Protein AF-A0A852U4U0-F1 (afdb_monomer)

pLDDT: mean 74.91, std 20.19, range [36.69, 97.69]

Solvent-accessible surface area (backbone atoms only — not comparable to full-atom values): 9501 Å² total; per-residue (Å²): 132,83,81,84,78,78,76,73,70,59,76,61,44,74,52,86,66,45,79,38,69,22,48,73,87,43,43,68,56,55,31,52,49,47,40,58,75,37,64,71,42,54,66,67,60,33,49,46,51,27,51,40,52,42,42,53,51,48,42,33,24,74,52,22,58,13,44,74,84,23,22,34,35,39,36,48,34,23,72,40,72,40,36,40,35,41,40,39,23,36,35,42,98,46,97,53,54,63,77,79,81,79,96,78,60,95,68,63,88,75,45,72,81,48,56,44,52,54,50,39,62,72,66,34,76,45,69,53,73,44,77,53,63,92,83,51,102,55,72,43,28,44,31,40,36,40,28,34,79,44,61,52,90,51,52,64,74,81,80,76,72,79,80,84,125

InterPro domains:
  IPR003594 Histidine kinase/HSP90-like ATPase domain [PF13581] (30-123)
  IPR036890 Histidine kinase/HSP90-like ATPase superfamily [G3DSA:3.30.565.10] (20-137)
  IPR036890 Histidine kinase/HSP90-like ATPase superfamily [SSF55874] (44-95)
  IPR050267 Bacterial Anti-sigma-factor Serine-Protein Kinases [PTHR35526] (31-131)

Organism: NCBI:txid687207

Structure (mmCIF, N/CA/C/O backbone):
data_AF-A0A852U4U0-F1
#
_entry.id   AF-A0A852U4U0-F1
#
loop_
_atom_site.group_PDB
_atom_site.id
_atom_site.type_symbol
_atom_site.label_atom_id
_atom_site.label_alt_id
_atom_site.label_comp_id
_atom_site.label_asym_id
_atom_site.label_entity_id
_atom_site.label_seq_id
_atom_site.pdbx_PDB_ins_code
_atom_site.Cartn_x
_atom_site.Cartn_y
_atom_site.Cartn_z
_atom_site.occupancy
_atom_site.B_iso_or_equiv
_atom_site.auth_seq_id
_atom_site.auth_comp_id
_atom_site.auth_asym_id
_atom_site.auth_atom_id
_atom_site.pdbx_PDB_model_num
ATOM 1 N N . MET A 1 1 ? -33.691 24.592 20.500 1.00 40.03 1 MET A N 1
ATOM 2 C CA . MET A 1 1 ? -32.257 24.510 20.158 1.00 40.03 1 MET A CA 1
ATOM 3 C C . MET A 1 1 ? -31.945 23.056 19.840 1.00 40.03 1 MET A C 1
ATOM 5 O O . MET A 1 1 ? -32.016 22.264 20.773 1.00 40.03 1 MET A O 1
ATOM 9 N N . PRO A 1 2 ? -31.695 22.650 18.585 1.00 41.06 2 PRO A N 1
ATOM 10 C CA . PRO A 1 2 ? -31.075 21.353 18.358 1.00 41.06 2 PRO A CA 1
ATOM 11 C C . PRO A 1 2 ? -29.597 21.454 18.759 1.00 41.06 2 PRO A C 1
ATOM 13 O O . PRO A 1 2 ? -28.958 22.481 18.526 1.00 41.06 2 PRO A O 1
ATOM 16 N N . ALA A 1 3 ? -29.083 20.426 19.430 1.00 42.81 3 ALA A N 1
ATOM 17 C CA . ALA A 1 3 ? -27.673 20.329 19.773 1.00 42.81 3 ALA A CA 1
ATOM 18 C C . ALA A 1 3 ? -26.851 20.276 18.480 1.00 42.81 3 ALA A C 1
ATOM 20 O O . ALA A 1 3 ? -27.126 19.454 17.607 1.00 42.81 3 ALA A O 1
ATOM 21 N N . SER A 1 4 ? -25.861 21.159 18.354 1.00 42.19 4 SER A N 1
ATOM 22 C CA . SER A 1 4 ? -24.857 21.068 17.301 1.00 42.19 4 SER A CA 1
ATOM 23 C C . SER A 1 4 ? -24.103 19.755 17.477 1.00 42.19 4 SER A C 1
ATOM 25 O O . SER A 1 4 ? -23.294 19.616 18.392 1.00 42.19 4 SER A O 1
ATOM 27 N N . SER A 1 5 ? -24.385 18.773 16.624 1.00 42.56 5 SER A N 1
ATOM 28 C CA . SER A 1 5 ? -23.513 17.618 16.459 1.00 42.56 5 SER A CA 1
ATOM 29 C C . SER A 1 5 ? -22.210 18.124 15.854 1.00 42.56 5 SER A C 1
ATOM 31 O O . SER A 1 5 ? -22.144 18.425 14.664 1.00 42.56 5 SER A O 1
ATOM 33 N N . SER A 1 6 ? -21.186 18.269 16.689 1.00 43.28 6 SER A N 1
ATOM 34 C CA . SER A 1 6 ? -19.811 18.474 16.252 1.00 43.28 6 SER A CA 1
ATOM 35 C C . SER A 1 6 ? -19.394 17.248 15.442 1.00 43.28 6 SER A C 1
ATOM 37 O O . SER A 1 6 ? -18.966 16.245 16.007 1.00 43.28 6 SER A O 1
ATOM 39 N N . HIS A 1 7 ? -19.576 17.286 14.124 1.00 42.19 7 HIS A N 1
ATOM 40 C CA . HIS A 1 7 ? -18.959 16.317 13.229 1.00 42.19 7 HIS A CA 1
ATOM 41 C C . HIS A 1 7 ? -17.471 16.674 13.206 1.00 42.19 7 HIS A C 1
ATOM 43 O O . HIS A 1 7 ? -17.032 17.534 12.444 1.00 42.19 7 HIS A O 1
ATOM 49 N N . VAL A 1 8 ? -16.711 16.113 14.147 1.00 52.22 8 VAL A N 1
ATOM 50 C CA . VAL A 1 8 ? -15.254 16.114 14.053 1.00 52.22 8 VAL A CA 1
ATOM 51 C C . VAL A 1 8 ? -14.971 15.314 12.793 1.00 52.22 8 VAL A C 1
ATOM 53 O O . VAL A 1 8 ? -15.182 14.104 12.788 1.00 52.22 8 VAL A O 1
ATOM 56 N N . LEU A 1 9 ? -14.607 15.995 11.704 1.00 48.19 9 LEU A N 1
ATOM 57 C CA . LEU A 1 9 ? -14.091 15.312 10.523 1.00 48.19 9 LEU A CA 1
ATOM 58 C C . LEU A 1 9 ? -12.991 14.370 11.026 1.00 48.19 9 LEU A C 1
ATOM 60 O O . LEU A 1 9 ? -12.149 14.843 11.803 1.00 48.19 9 LEU A O 1
ATOM 64 N N . PRO A 1 10 ? -13.015 13.070 10.686 1.00 53.41 10 PRO A N 1
ATOM 65 C CA . PRO A 1 10 ? -11.937 12.184 11.089 1.00 53.41 10 PRO A CA 1
ATOM 66 C C . PRO A 1 10 ? -10.632 12.837 10.632 1.00 53.41 10 PRO A C 1
ATOM 68 O O . PRO A 1 10 ? -10.475 13.211 9.471 1.00 53.41 10 PRO A O 1
ATOM 71 N N . ALA A 1 11 ? -9.742 13.118 11.585 1.00 68.50 11 ALA A N 1
ATOM 72 C CA . ALA A 1 11 ? -8.477 13.752 11.267 1.00 68.50 11 ALA A CA 1
ATOM 73 C C . ALA A 1 11 ? -7.697 12.764 10.403 1.00 68.50 11 ALA A C 1
ATOM 75 O O . ALA A 1 11 ? -7.267 11.726 10.907 1.00 68.50 11 ALA A O 1
ATOM 76 N N . VAL A 1 12 ? -7.562 13.073 9.111 1.00 81.62 12 VAL A N 1
ATOM 77 C CA . VAL A 1 12 ? -6.799 12.244 8.181 1.00 81.62 12 VAL A CA 1
ATOM 78 C C . VAL A 1 12 ? -5.421 11.994 8.782 1.00 81.62 12 VAL A C 1
ATOM 80 O O . VAL A 1 12 ? -4.681 12.937 9.080 1.00 81.62 12 VAL A O 1
ATOM 83 N N . ARG A 1 13 ? -5.075 10.722 8.972 1.00 89.31 13 ARG A N 1
ATOM 84 C CA . ARG A 1 13 ? -3.769 10.329 9.500 1.00 89.31 13 ARG A CA 1
ATOM 85 C C . ARG A 1 13 ? -2.844 10.027 8.336 1.00 89.31 13 ARG A C 1
ATOM 87 O O . ARG A 1 13 ? -3.146 9.166 7.521 1.00 89.31 13 ARG A O 1
ATOM 94 N N . TRP A 1 14 ? -1.695 10.686 8.298 1.00 89.81 14 TRP A N 1
ATOM 95 C CA . TRP A 1 14 ? -0.638 10.393 7.335 1.00 89.81 14 TRP A CA 1
ATOM 96 C C . TRP A 1 14 ? 0.568 9.822 8.063 1.00 89.81 14 TRP A C 1
ATOM 98 O O . TRP A 1 14 ? 0.943 10.303 9.134 1.00 89.81 14 TRP A O 1
ATOM 108 N N . TRP A 1 15 ? 1.176 8.806 7.469 1.00 92.88 15 TRP A N 1
ATOM 109 C CA . TRP A 1 15 ? 2.535 8.420 7.809 1.00 92.88 15 TRP A CA 1
ATOM 110 C C . TRP A 1 15 ? 3.493 9.191 6.908 1.00 92.88 15 TRP A C 1
ATOM 112 O O . TRP A 1 15 ? 3.134 9.558 5.789 1.00 92.88 15 TRP A O 1
ATOM 122 N N . GLU A 1 16 ? 4.711 9.437 7.394 1.00 89.31 16 GLU A N 1
ATOM 123 C CA . GLU A 1 16 ? 5.751 10.024 6.551 1.00 89.31 16 GLU A CA 1
ATOM 124 C C . GLU A 1 16 ? 5.970 9.130 5.320 1.00 89.31 16 GLU A C 1
ATOM 126 O O . GLU A 1 16 ? 6.200 7.922 5.482 1.00 89.31 16 GLU A O 1
ATOM 131 N N . PRO A 1 17 ? 5.879 9.686 4.100 1.00 89.38 17 PRO A N 1
ATOM 132 C CA . PRO A 1 17 ? 6.133 8.918 2.897 1.00 89.38 17 PRO A CA 1
ATOM 133 C C . PRO A 1 17 ? 7.587 8.458 2.860 1.00 89.38 17 PRO A C 1
ATOM 135 O O . PRO A 1 17 ? 8.493 9.141 3.347 1.00 89.38 17 PRO A O 1
ATOM 138 N N . ARG A 1 18 ? 7.819 7.303 2.244 1.00 91.31 18 ARG A N 1
ATOM 139 C CA . ARG A 1 18 ? 9.152 6.722 2.101 1.00 91.31 18 ARG A CA 1
ATOM 140 C C . ARG A 1 18 ? 9.501 6.551 0.634 1.00 91.31 18 ARG A C 1
ATOM 142 O O . ARG A 1 18 ? 8.667 6.136 -0.165 1.00 91.31 18 ARG A O 1
ATOM 149 N N . LEU A 1 19 ? 10.750 6.868 0.312 1.00 89.88 19 LEU A N 1
ATOM 150 C CA . LEU A 1 19 ? 11.356 6.631 -0.991 1.00 89.88 19 LEU A CA 1
ATOM 151 C C . LEU A 1 19 ? 12.319 5.455 -0.879 1.00 89.88 19 LEU A C 1
ATOM 153 O O . LEU A 1 19 ? 13.094 5.348 0.076 1.00 89.88 19 LEU A O 1
ATOM 157 N N . TYR A 1 20 ? 12.256 4.579 -1.867 1.00 90.00 20 TYR A N 1
ATOM 158 C CA . TYR A 1 20 ? 13.107 3.408 -1.982 1.00 90.00 20 TYR A CA 1
ATOM 159 C C . TYR A 1 20 ? 13.783 3.419 -3.345 1.00 90.00 20 TYR A C 1
ATOM 161 O O . TYR A 1 20 ? 13.115 3.741 -4.325 1.00 90.00 20 TYR A O 1
ATOM 169 N N . PRO A 1 21 ? 15.056 3.010 -3.454 1.00 89.56 21 PRO A N 1
ATOM 170 C CA . PRO A 1 21 ? 15.634 2.722 -4.758 1.00 89.56 21 PRO A CA 1
ATOM 171 C C . PRO A 1 21 ? 14.788 1.672 -5.476 1.00 89.56 21 PRO A C 1
ATOM 173 O O . PRO A 1 21 ? 14.310 0.721 -4.847 1.00 89.56 21 PRO A O 1
ATOM 176 N N . GLY A 1 22 ? 14.602 1.837 -6.782 1.00 85.25 22 GLY A N 1
ATOM 177 C CA . GLY A 1 22 ? 13.819 0.932 -7.610 1.00 85.25 22 GLY A CA 1
ATOM 178 C C . GLY A 1 22 ? 14.545 -0.380 -7.911 1.00 85.25 22 GLY A C 1
ATOM 179 O O . GLY A 1 22 ? 14.674 -0.790 -9.055 1.00 85.25 22 GLY A O 1
ATOM 180 N N . GLU A 1 23 ? 15.004 -1.073 -6.872 1.00 87.94 23 GLU A N 1
ATOM 181 C CA . GLU A 1 23 ? 15.661 -2.371 -6.963 1.00 87.94 23 GLU A CA 1
ATOM 182 C C . GLU A 1 23 ? 14.911 -3.390 -6.098 1.00 87.94 23 GLU A C 1
ATOM 184 O O . GLU A 1 23 ? 14.623 -3.152 -4.923 1.00 87.94 23 GLU A O 1
ATOM 189 N N . ILE A 1 24 ? 14.651 -4.585 -6.642 1.00 88.56 24 ILE A N 1
ATOM 190 C CA . ILE A 1 24 ? 13.926 -5.657 -5.929 1.00 88.56 24 ILE A CA 1
ATOM 191 C C . ILE A 1 24 ? 14.603 -6.038 -4.600 1.00 88.56 24 ILE A C 1
ATOM 193 O O . ILE A 1 24 ? 13.924 -6.471 -3.666 1.00 88.56 24 ILE A O 1
ATOM 197 N N . ALA A 1 25 ? 15.917 -5.820 -4.470 1.00 92.19 25 ALA A N 1
ATOM 198 C CA . ALA A 1 25 ? 16.671 -6.034 -3.235 1.00 92.19 25 ALA A CA 1
ATOM 199 C C . ALA A 1 25 ? 16.137 -5.227 -2.033 1.00 92.19 25 ALA A C 1
ATOM 201 O O . ALA A 1 25 ? 16.347 -5.637 -0.891 1.00 92.19 25 ALA A O 1
ATOM 202 N N . PHE A 1 26 ? 15.399 -4.132 -2.261 1.00 93.56 26 PHE A N 1
ATOM 203 C CA . PHE A 1 26 ? 14.766 -3.342 -1.201 1.00 93.56 26 PHE A CA 1
ATOM 204 C C . PHE A 1 26 ? 13.400 -3.873 -0.751 1.00 93.56 26 PHE A C 1
ATOM 206 O O . PHE A 1 26 ? 12.906 -3.429 0.285 1.00 93.56 26 PHE A O 1
ATOM 213 N N . SER A 1 27 ? 12.817 -4.873 -1.425 1.00 92.56 27 SER A N 1
ATOM 214 C CA . SER A 1 27 ? 11.521 -5.461 -1.042 1.00 92.56 27 SER A CA 1
ATOM 215 C C . SER A 1 27 ? 11.442 -5.882 0.443 1.00 92.56 27 SER A C 1
ATOM 217 O O . SER A 1 27 ? 10.458 -5.533 1.098 1.00 92.56 27 SER A O 1
ATOM 219 N N . PRO A 1 28 ? 12.459 -6.536 1.056 1.00 95.81 28 PRO A N 1
ATOM 220 C CA . PRO A 1 28 ? 12.433 -6.837 2.491 1.00 95.81 28 PRO A CA 1
ATOM 221 C C . PRO A 1 28 ? 12.335 -5.594 3.382 1.00 95.81 28 PRO A C 1
ATOM 223 O O . PRO A 1 28 ? 11.662 -5.631 4.410 1.00 95.81 28 PRO A O 1
ATOM 226 N N . ARG A 1 29 ? 12.978 -4.489 2.986 1.00 97.06 29 ARG A N 1
ATOM 227 C CA . ARG A 1 29 ? 12.933 -3.226 3.728 1.00 97.06 29 ARG A CA 1
ATOM 228 C C . ARG A 1 29 ? 11.565 -2.564 3.606 1.00 97.06 29 ARG A C 1
ATOM 230 O O . ARG A 1 29 ? 11.022 -2.144 4.619 1.00 97.06 29 ARG A O 1
ATOM 237 N N . VAL A 1 30 ? 10.993 -2.536 2.402 1.00 95.94 30 VAL A N 1
ATOM 238 C CA . VAL A 1 30 ? 9.638 -2.015 2.152 1.00 95.94 30 VAL A CA 1
ATOM 239 C C . VAL A 1 30 ? 8.612 -2.743 3.030 1.00 95.94 30 VAL A C 1
ATOM 241 O O . VAL A 1 30 ? 7.817 -2.108 3.720 1.00 95.94 30 VAL A O 1
ATOM 244 N N . ARG A 1 31 ? 8.687 -4.080 3.089 1.00 96.75 31 ARG A N 1
ATOM 245 C CA . ARG A 1 31 ? 7.821 -4.906 3.946 1.00 96.75 31 ARG A CA 1
ATOM 246 C C . ARG A 1 31 ? 8.003 -4.616 5.439 1.00 96.75 31 ARG A C 1
ATOM 248 O O . ARG A 1 31 ? 7.022 -4.419 6.156 1.00 96.75 31 ARG A O 1
ATOM 255 N N . ALA A 1 32 ? 9.249 -4.557 5.912 1.00 97.25 32 ALA A N 1
ATOM 256 C CA . ALA A 1 32 ? 9.557 -4.275 7.315 1.00 97.25 32 ALA A CA 1
ATOM 257 C C . ALA A 1 32 ? 9.090 -2.874 7.747 1.00 97.25 32 ALA A C 1
ATOM 259 O O . ALA A 1 32 ? 8.585 -2.692 8.858 1.00 97.25 32 ALA A O 1
ATOM 260 N N . ASP A 1 33 ? 9.218 -1.894 6.859 1.00 97.69 33 ASP A N 1
ATOM 261 C CA . ASP A 1 33 ? 8.775 -0.527 7.097 1.00 97.69 33 ASP A CA 1
ATOM 262 C C . ASP A 1 33 ? 7.246 -0.435 7.166 1.00 97.69 33 ASP A C 1
ATOM 264 O O . ASP A 1 33 ? 6.726 0.194 8.087 1.00 97.69 33 ASP A O 1
ATOM 268 N N . ALA A 1 34 ? 6.524 -1.118 6.270 1.00 96.25 34 ALA A N 1
ATOM 269 C CA . ALA A 1 34 ? 5.063 -1.206 6.323 1.00 96.25 34 ALA A CA 1
ATOM 270 C C . ALA A 1 34 ? 4.574 -1.870 7.623 1.00 96.25 34 ALA A C 1
ATOM 272 O O . ALA A 1 34 ? 3.697 -1.338 8.306 1.00 96.25 34 ALA A O 1
ATOM 273 N N . ARG A 1 35 ? 5.207 -2.979 8.031 1.00 96.12 35 ARG A N 1
ATOM 274 C CA . ARG A 1 35 ? 4.948 -3.638 9.325 1.00 96.12 35 ARG A CA 1
ATOM 275 C C . ARG A 1 35 ? 5.175 -2.703 10.507 1.00 96.12 35 ARG A C 1
ATOM 277 O O . ARG A 1 35 ? 4.369 -2.668 11.430 1.00 96.12 35 ARG A O 1
ATOM 284 N N . THR A 1 36 ? 6.261 -1.937 10.472 1.00 96.19 36 THR A N 1
ATOM 285 C CA . THR A 1 36 ? 6.604 -0.983 11.534 1.00 96.19 36 THR A CA 1
ATOM 286 C C . THR A 1 36 ? 5.593 0.161 11.597 1.00 96.19 36 THR A C 1
ATOM 288 O O . THR A 1 36 ? 5.148 0.527 12.685 1.00 96.19 36 THR A O 1
ATOM 291 N N . ALA A 1 37 ? 5.191 0.704 10.444 1.00 94.38 37 ALA A N 1
ATOM 292 C CA . ALA A 1 37 ? 4.204 1.777 10.351 1.00 94.38 37 ALA A CA 1
ATOM 293 C C . ALA A 1 37 ? 2.844 1.368 10.942 1.00 94.38 37 ALA A C 1
ATOM 295 O O . ALA A 1 37 ? 2.169 2.191 11.563 1.00 94.38 37 ALA A O 1
ATOM 296 N N . LEU A 1 38 ? 2.482 0.092 10.796 1.00 95.25 38 LEU A N 1
ATOM 297 C CA . LEU A 1 38 ? 1.238 -0.492 11.292 1.00 95.25 38 LEU A CA 1
ATOM 298 C C . LEU A 1 38 ? 1.388 -1.194 12.650 1.00 95.25 38 LEU A C 1
ATOM 300 O O . LEU A 1 38 ? 0.539 -1.999 13.030 1.00 95.25 38 LEU A O 1
ATOM 304 N N . SER A 1 39 ? 2.432 -0.876 13.418 1.00 94.12 39 SER A N 1
ATOM 305 C CA . SER A 1 39 ? 2.568 -1.378 14.787 1.00 94.12 39 SER A CA 1
ATOM 306 C C . SER A 1 39 ? 1.333 -1.023 15.626 1.00 94.12 39 SER A C 1
ATOM 308 O O . SER A 1 39 ? 0.920 0.137 15.699 1.00 94.12 39 SER A O 1
ATOM 310 N N . GLY A 1 40 ? 0.726 -2.041 16.241 1.00 92.56 40 GLY A N 1
ATOM 311 C CA . GLY A 1 40 ? -0.500 -1.929 17.034 1.00 92.56 40 GLY A CA 1
ATOM 312 C C . GLY A 1 40 ? -1.804 -2.160 16.261 1.00 92.56 40 GLY A C 1
ATOM 313 O O . GLY A 1 40 ? -2.837 -2.341 16.900 1.00 92.56 40 GLY A O 1
ATOM 314 N N . PHE A 1 41 ? -1.784 -2.189 14.924 1.00 94.50 41 PHE A N 1
ATOM 315 C CA . PHE A 1 41 ? -2.939 -2.631 14.135 1.00 94.50 41 PHE A CA 1
ATOM 316 C C . PHE A 1 41 ? -3.107 -4.158 14.228 1.00 94.50 41 PHE A C 1
ATOM 318 O O . PHE A 1 41 ? -2.155 -4.861 14.575 1.00 94.50 41 PHE A O 1
ATOM 325 N N . PRO A 1 42 ? -4.290 -4.708 13.888 1.00 95.19 42 PRO A N 1
ATOM 326 C CA . PRO A 1 42 ? -4.473 -6.152 13.787 1.00 95.19 42 PRO A CA 1
ATOM 327 C C . PRO A 1 42 ? -3.466 -6.798 12.827 1.00 95.19 42 PRO A C 1
ATOM 329 O O . PRO A 1 42 ? -3.294 -6.322 11.704 1.00 95.19 42 PRO A O 1
ATOM 332 N N . ASP A 1 43 ? -2.888 -7.938 13.221 1.00 94.56 43 ASP A N 1
ATOM 333 C CA . ASP A 1 43 ? -1.884 -8.661 12.421 1.00 94.56 43 ASP A CA 1
ATOM 334 C C . ASP A 1 43 ? -2.356 -8.976 10.998 1.00 94.56 43 ASP A C 1
ATOM 336 O O . ASP A 1 43 ? -1.551 -8.945 10.069 1.00 94.56 43 ASP A O 1
ATOM 340 N N . ARG A 1 44 ? -3.659 -9.236 10.817 1.00 94.25 44 ARG A N 1
ATOM 341 C CA . ARG A 1 44 ? -4.255 -9.445 9.489 1.00 94.25 44 ARG A CA 1
ATOM 342 C C . ARG A 1 44 ? -4.048 -8.227 8.582 1.00 94.25 44 ARG A C 1
ATOM 344 O O . ARG A 1 44 ? -3.537 -8.379 7.488 1.00 94.25 44 ARG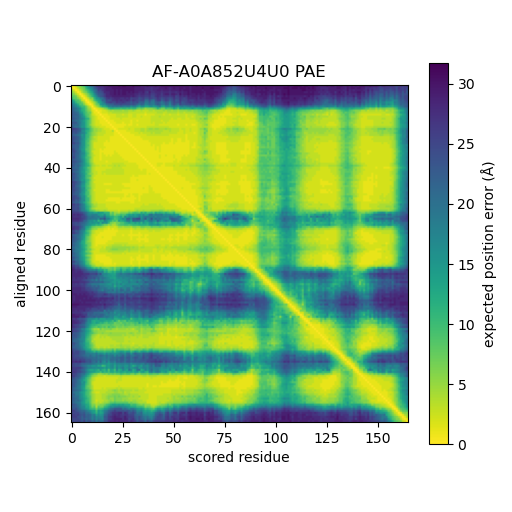 A O 1
ATOM 351 N N . ILE A 1 45 ? -4.328 -7.020 9.084 1.00 95.62 45 ILE A N 1
ATOM 352 C CA . ILE A 1 45 ? -4.225 -5.774 8.314 1.00 95.62 45 ILE A CA 1
ATOM 353 C C . ILE A 1 45 ? -2.760 -5.482 8.001 1.00 95.62 45 ILE A C 1
ATOM 355 O O . ILE A 1 45 ? -2.418 -5.159 6.869 1.00 95.62 45 ILE A O 1
ATOM 359 N N . ALA A 1 46 ? -1.878 -5.641 8.991 1.00 96.19 46 ALA A N 1
ATOM 360 C CA . ALA A 1 46 ? -0.448 -5.449 8.780 1.00 96.19 46 ALA A CA 1
ATOM 361 C C . ALA A 1 46 ? 0.131 -6.462 7.773 1.00 96.19 46 ALA A C 1
ATOM 363 O O . ALA A 1 46 ? 0.987 -6.098 6.969 1.00 96.19 46 ALA A O 1
ATOM 364 N N . GLY A 1 47 ? -0.339 -7.713 7.799 1.00 95.31 47 GLY A N 1
ATOM 365 C CA . GLY A 1 47 ? 0.038 -8.757 6.846 1.00 95.31 47 GLY A CA 1
ATOM 366 C C . GLY A 1 47 ? -0.489 -8.505 5.432 1.00 95.31 47 GLY A C 1
ATOM 367 O O . GLY A 1 47 ? 0.277 -8.634 4.480 1.00 95.31 47 GLY A O 1
ATOM 368 N N . ASP A 1 48 ? -1.750 -8.092 5.294 1.00 95.50 48 ASP A N 1
ATOM 369 C CA . ASP A 1 48 ? -2.360 -7.772 4.000 1.00 95.50 48 ASP A CA 1
ATOM 370 C C . ASP A 1 48 ? -1.649 -6.578 3.349 1.00 95.50 48 ASP A C 1
ATOM 372 O O . ASP A 1 48 ? -1.257 -6.643 2.186 1.00 95.50 48 ASP A O 1
ATOM 376 N N . VAL A 1 49 ? -1.377 -5.514 4.113 1.00 96.44 49 VAL A N 1
ATOM 377 C CA . VAL A 1 49 ? -0.626 -4.351 3.615 1.00 96.44 49 VAL A CA 1
ATOM 378 C C . VAL A 1 49 ? 0.809 -4.724 3.246 1.00 96.44 49 VAL A C 1
ATOM 380 O O . VAL A 1 49 ? 1.295 -4.282 2.208 1.00 96.44 49 VAL A O 1
ATOM 383 N N . GLU A 1 50 ? 1.492 -5.540 4.058 1.00 95.94 50 GLU A N 1
ATOM 384 C CA . GLU A 1 50 ? 2.839 -6.037 3.744 1.00 95.94 50 GLU A CA 1
ATOM 385 C C . GLU A 1 50 ? 2.858 -6.808 2.414 1.00 95.94 50 GLU A C 1
ATOM 387 O O . GLU A 1 50 ? 3.764 -6.626 1.593 1.00 95.94 50 GLU A O 1
ATOM 392 N N . LEU A 1 51 ? 1.860 -7.664 2.197 1.00 93.25 51 LEU A N 1
ATOM 393 C CA . LEU A 1 51 ? 1.720 -8.425 0.965 1.00 93.25 51 LEU A CA 1
ATOM 394 C C . LEU A 1 51 ? 1.501 -7.485 -0.221 1.00 93.25 51 LEU A C 1
ATOM 396 O O . LEU A 1 51 ? 2.256 -7.531 -1.192 1.00 93.25 51 LEU A O 1
AT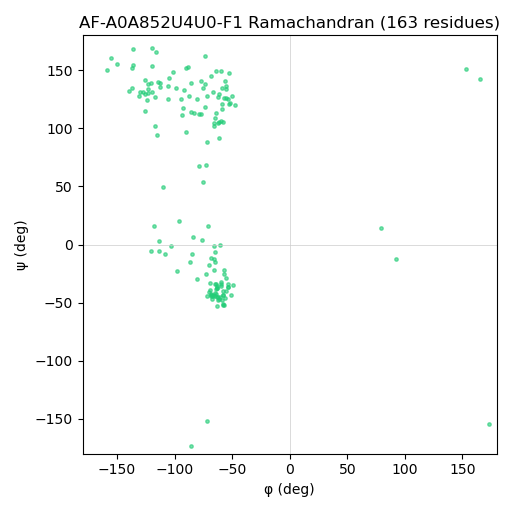OM 400 N N . VAL A 1 52 ? 0.514 -6.593 -0.123 1.00 93.12 52 VAL A N 1
ATOM 401 C CA . VAL A 1 52 ? 0.147 -5.687 -1.216 1.00 93.12 52 VAL A CA 1
ATOM 402 C C . VAL A 1 52 ? 1.298 -4.750 -1.563 1.00 93.12 52 VAL A C 1
ATOM 404 O O . VAL A 1 52 ? 1.632 -4.613 -2.737 1.00 93.12 52 VAL A O 1
ATOM 407 N N . VAL A 1 53 ? 1.967 -4.148 -0.574 1.00 93.88 53 VAL A N 1
ATOM 408 C CA . VAL A 1 53 ? 3.098 -3.250 -0.849 1.00 93.88 53 VAL A CA 1
ATOM 409 C C . VAL A 1 53 ? 4.258 -3.990 -1.512 1.00 93.88 53 VAL A C 1
ATOM 411 O O . VAL A 1 53 ? 4.924 -3.422 -2.371 1.00 93.88 53 VAL A O 1
ATOM 414 N N . SER A 1 54 ? 4.485 -5.263 -1.172 1.00 91.38 54 SER A N 1
ATOM 415 C CA . SER A 1 54 ? 5.520 -6.076 -1.815 1.00 91.38 54 SER A CA 1
ATOM 416 C C . SER A 1 54 ? 5.221 -6.305 -3.296 1.00 91.38 54 SER A C 1
ATOM 418 O O . SER A 1 54 ? 6.117 -6.158 -4.129 1.00 91.38 54 SER A O 1
ATOM 420 N N . GLU A 1 55 ? 3.972 -6.635 -3.628 1.00 89.81 55 GLU A N 1
ATOM 421 C CA . GLU A 1 55 ? 3.538 -6.842 -5.013 1.00 89.81 55 GLU A CA 1
ATOM 422 C C . GLU A 1 55 ? 3.564 -5.536 -5.817 1.00 89.81 55 GLU A C 1
ATOM 424 O O . GLU A 1 55 ? 4.128 -5.492 -6.912 1.00 89.81 55 GLU A O 1
ATOM 429 N N . LEU A 1 56 ? 3.026 -4.446 -5.261 1.00 87.94 56 LEU A N 1
ATOM 430 C CA . LEU A 1 56 ? 3.004 -3.142 -5.928 1.00 87.94 56 LEU A CA 1
ATOM 431 C C . LEU A 1 56 ? 4.414 -2.572 -6.130 1.00 87.94 56 LEU A C 1
ATOM 433 O O . LEU A 1 56 ? 4.726 -2.095 -7.220 1.00 87.94 56 LEU A O 1
ATOM 437 N N . PHE A 1 57 ? 5.293 -2.685 -5.131 1.00 88.44 57 PHE A N 1
ATOM 438 C CA . PHE A 1 57 ? 6.696 -2.286 -5.253 1.00 88.44 57 PHE A CA 1
ATOM 439 C C . PHE A 1 57 ? 7.414 -3.096 -6.337 1.00 88.44 57 PHE A C 1
ATOM 441 O O . PHE A 1 57 ? 8.096 -2.534 -7.191 1.00 88.44 57 PHE A O 1
ATOM 448 N N . ALA A 1 58 ? 7.237 -4.420 -6.345 1.00 85.25 58 ALA A N 1
ATOM 449 C CA . ALA A 1 58 ? 7.865 -5.270 -7.347 1.00 85.25 58 ALA A CA 1
ATOM 450 C C . ALA A 1 58 ? 7.343 -4.983 -8.764 1.00 85.25 58 ALA A C 1
ATOM 452 O O . ALA A 1 58 ? 8.110 -5.063 -9.724 1.00 85.25 58 ALA A O 1
ATOM 453 N N . ASN A 1 59 ? 6.066 -4.618 -8.901 1.00 80.56 59 ASN A N 1
ATOM 454 C CA . ASN A 1 59 ? 5.500 -4.162 -10.166 1.00 80.56 59 ASN A CA 1
ATOM 455 C C . ASN A 1 59 ? 6.093 -2.821 -10.614 1.00 80.56 59 ASN A C 1
ATOM 457 O O . ASN A 1 59 ? 6.471 -2.707 -11.778 1.00 80.56 59 ASN A O 1
ATOM 461 N N . ALA A 1 60 ? 6.232 -1.846 -9.711 1.00 80.00 60 ALA A N 1
ATOM 462 C CA . ALA A 1 60 ? 6.870 -0.568 -10.023 1.00 80.00 60 ALA A CA 1
ATOM 463 C C . ALA A 1 60 ? 8.308 -0.784 -10.527 1.00 80.00 60 ALA A C 1
ATOM 465 O O . ALA A 1 60 ? 8.639 -0.403 -11.643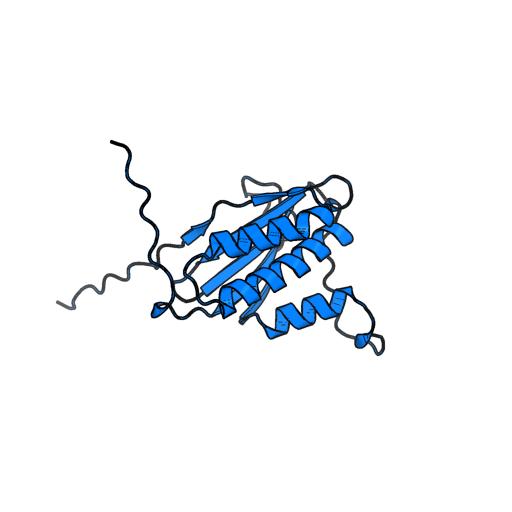 1.00 80.00 60 ALA A O 1
ATOM 466 N N . VAL A 1 61 ? 9.128 -1.528 -9.779 1.00 80.88 61 VAL A N 1
ATOM 467 C CA . VAL A 1 61 ? 10.519 -1.826 -10.163 1.00 80.88 61 VAL A CA 1
ATOM 468 C C . VAL A 1 61 ? 10.631 -2.536 -11.517 1.00 80.88 61 VAL A C 1
ATOM 470 O O . VAL A 1 61 ? 11.545 -2.258 -12.285 1.00 80.88 61 VAL A O 1
ATOM 473 N N . ARG A 1 62 ? 9.739 -3.484 -11.824 1.00 73.38 62 ARG A N 1
ATOM 474 C CA . ARG A 1 62 ? 9.844 -4.289 -13.055 1.00 73.38 62 ARG A CA 1
ATOM 475 C C . ARG A 1 62 ? 9.321 -3.592 -14.304 1.00 73.38 62 ARG A C 1
ATOM 477 O O . ARG A 1 62 ? 9.753 -3.946 -15.399 1.00 73.38 62 ARG A O 1
ATOM 484 N N . TYR A 1 63 ? 8.342 -2.702 -14.162 1.00 65.75 63 TYR A N 1
ATOM 485 C CA . TYR A 1 63 ? 7.550 -2.220 -15.297 1.00 65.75 63 TYR A CA 1
ATOM 486 C C . TYR A 1 63 ? 7.619 -0.710 -15.525 1.00 65.75 63 TYR A C 1
ATOM 488 O O . TYR A 1 63 ? 7.093 -0.256 -16.541 1.00 65.75 63 TYR A O 1
ATOM 496 N N . THR A 1 64 ? 8.268 0.051 -14.643 1.00 61.00 64 THR A N 1
ATOM 497 C CA . THR A 1 64 ? 8.501 1.491 -14.820 1.00 61.00 64 THR A CA 1
ATOM 498 C C . THR A 1 64 ? 9.995 1.797 -14.851 1.00 61.00 64 THR A C 1
ATOM 500 O O . THR A 1 64 ? 10.833 0.955 -14.515 1.00 61.00 64 THR A O 1
ATOM 503 N N . ALA A 1 65 ? 10.347 3.027 -15.226 1.00 58.25 65 ALA A N 1
ATOM 504 C CA . ALA A 1 65 ? 11.732 3.488 -15.167 1.00 58.25 65 ALA A CA 1
ATOM 505 C C . ALA A 1 65 ? 12.296 3.599 -13.732 1.00 58.25 65 ALA A C 1
ATOM 507 O O . ALA A 1 65 ? 13.490 3.846 -13.579 1.00 58.25 65 ALA A O 1
ATOM 508 N N . SER A 1 66 ? 11.511 3.308 -12.681 1.00 55.66 66 SER A N 1
ATOM 509 C CA . SER A 1 66 ? 12.054 3.039 -11.341 1.00 55.66 66 SER A CA 1
ATOM 510 C C . SER A 1 66 ? 13.127 1.946 -11.370 1.00 55.66 66 SER A C 1
ATOM 512 O O . SER A 1 66 ? 14.131 2.069 -10.679 1.00 55.66 66 SER A O 1
ATOM 514 N N . GLY A 1 67 ? 12.966 0.916 -12.210 1.00 56.16 67 GLY A N 1
ATOM 515 C CA . GLY A 1 67 ? 13.948 -0.161 -12.381 1.00 56.16 67 GLY A CA 1
ATOM 516 C C . GLY A 1 67 ? 15.274 0.242 -13.038 1.00 56.16 67 GLY A C 1
ATOM 517 O O . GLY A 1 67 ? 16.217 -0.546 -13.016 1.00 56.16 67 GLY A O 1
ATOM 518 N N . ASP A 1 68 ? 15.362 1.446 -13.614 1.00 65.25 68 ASP A N 1
ATOM 519 C CA . ASP A 1 68 ? 16.541 1.972 -14.319 1.00 65.25 68 ASP A CA 1
ATOM 520 C C . ASP A 1 68 ? 17.202 3.108 -13.518 1.00 65.25 68 ASP A C 1
ATOM 522 O O . ASP A 1 68 ? 17.434 4.215 -14.002 1.00 65.25 68 ASP A O 1
ATOM 526 N N . GLY A 1 69 ? 17.446 2.845 -12.228 1.00 65.69 69 GLY A N 1
ATOM 527 C CA . G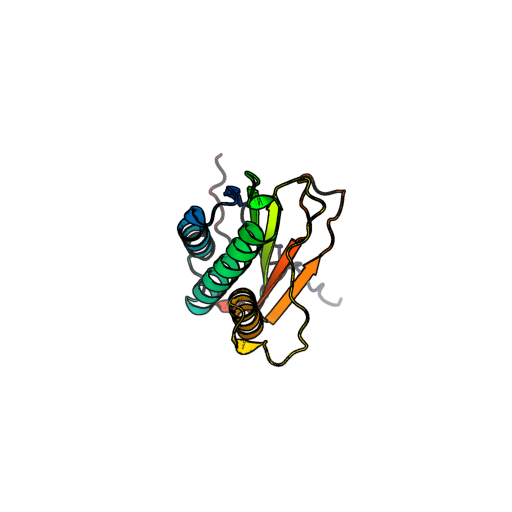LY A 1 69 ? 18.054 3.805 -11.300 1.00 65.69 69 GLY A CA 1
ATOM 528 C C . GLY A 1 69 ? 17.097 4.870 -10.752 1.00 65.69 69 GLY A C 1
ATOM 529 O O . GLY A 1 69 ? 17.563 5.862 -10.189 1.00 65.69 69 GLY A O 1
ATOM 530 N N . GLY A 1 70 ? 15.784 4.681 -10.908 1.00 77.50 70 GLY A N 1
ATOM 531 C CA . GLY A 1 70 ? 14.765 5.538 -10.303 1.00 77.50 70 GLY A CA 1
ATOM 532 C C . GLY A 1 70 ? 14.400 5.121 -8.877 1.00 77.50 70 GLY A C 1
ATOM 533 O O . GLY A 1 70 ? 15.000 4.225 -8.278 1.00 77.50 70 GLY A O 1
ATOM 534 N N . GLU A 1 71 ? 13.388 5.775 -8.321 1.00 84.31 71 GLU A N 1
ATOM 535 C CA . GLU A 1 71 ? 12.891 5.503 -6.973 1.00 84.31 71 GLU A CA 1
ATOM 536 C C . GLU A 1 71 ? 11.451 4.987 -7.023 1.00 84.31 71 GLU A C 1
ATOM 538 O O . GLU A 1 71 ? 10.770 5.068 -8.043 1.00 84.31 71 GLU A O 1
ATOM 543 N N . VAL A 1 72 ? 10.975 4.429 -5.917 1.00 86.00 72 VAL A N 1
ATOM 544 C CA . VAL A 1 72 ? 9.573 4.086 -5.686 1.00 86.00 72 VAL A CA 1
ATOM 545 C C . VAL A 1 72 ? 9.140 4.784 -4.409 1.00 86.00 72 VAL A C 1
ATOM 547 O O . VAL A 1 72 ? 9.749 4.619 -3.350 1.00 86.00 72 VAL A O 1
ATOM 550 N N . TRP A 1 73 ? 8.086 5.573 -4.525 1.00 90.06 73 TRP 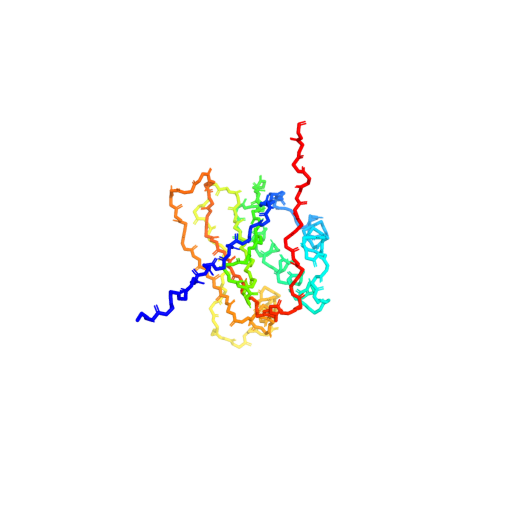A N 1
ATOM 551 C CA . TRP A 1 73 ? 7.447 6.280 -3.435 1.00 90.06 73 TRP A CA 1
ATOM 552 C C . TRP A 1 73 ? 6.322 5.429 -2.854 1.00 90.06 73 TRP A C 1
ATOM 554 O O . TRP A 1 73 ? 5.505 4.881 -3.592 1.00 90.06 73 TRP A O 1
ATOM 564 N N . VAL A 1 74 ? 6.283 5.317 -1.530 1.00 92.44 74 VAL A N 1
ATOM 565 C CA . VAL A 1 74 ? 5.267 4.567 -0.789 1.00 92.44 74 VAL A CA 1
ATOM 566 C C . VAL A 1 74 ? 4.711 5.446 0.321 1.00 92.44 74 VAL A C 1
ATOM 568 O O . VAL A 1 74 ? 5.470 6.014 1.112 1.00 92.44 74 VAL A O 1
ATOM 571 N N . GLN A 1 75 ? 3.387 5.518 0.423 1.00 92.88 75 GLN A N 1
ATOM 572 C CA . GLN A 1 75 ? 2.704 6.284 1.457 1.00 92.88 75 GLN A CA 1
ATOM 573 C C . GLN A 1 75 ? 1.530 5.502 2.036 1.00 92.88 75 GLN A C 1
ATOM 575 O O . GLN A 1 75 ? 0.715 4.940 1.312 1.00 92.88 75 GLN A O 1
ATOM 580 N N . LEU A 1 76 ? 1.434 5.506 3.363 1.00 95.62 76 LEU A N 1
ATOM 581 C CA . LEU A 1 76 ? 0.262 5.029 4.085 1.00 95.62 76 LEU A CA 1
ATOM 582 C C . LEU A 1 76 ? -0.532 6.220 4.607 1.00 95.62 76 LEU A C 1
ATOM 584 O O . LEU A 1 76 ? 0.034 7.226 5.048 1.00 95.62 76 LEU A O 1
ATOM 588 N N . SER A 1 77 ? -1.850 6.084 4.589 1.00 94.56 77 SER A N 1
ATOM 589 C CA . SER A 1 77 ? -2.770 7.071 5.136 1.00 94.56 77 SER A CA 1
ATOM 590 C C . SER A 1 77 ? -4.042 6.421 5.652 1.00 94.56 77 SER A C 1
ATOM 592 O O . SER A 1 77 ? -4.416 5.342 5.212 1.00 94.56 77 SER A O 1
ATOM 594 N N . MET A 1 78 ? -4.711 7.077 6.589 1.00 93.69 78 MET A N 1
ATOM 595 C CA . MET A 1 78 ? -6.094 6.788 6.933 1.00 93.69 78 MET A CA 1
ATOM 596 C C . MET A 1 78 ? -6.926 8.018 6.580 1.00 93.69 78 MET A C 1
ATOM 598 O O . MET A 1 78 ? -6.948 8.960 7.381 1.00 93.69 78 MET A O 1
ATOM 602 N N . PRO A 1 79 ? -7.528 8.066 5.375 1.00 90.31 79 PRO A N 1
ATOM 603 C CA . PRO A 1 79 ? -8.459 9.131 4.995 1.00 90.31 79 PRO A CA 1
ATOM 604 C C . PRO A 1 79 ? -9.671 9.204 5.929 1.00 90.31 79 PRO A C 1
ATOM 606 O O . PRO A 1 79 ? -10.132 10.303 6.216 1.00 90.31 79 PRO A O 1
ATOM 609 N N . ASP A 1 80 ? -10.108 8.062 6.461 1.00 90.25 80 ASP A N 1
ATOM 610 C CA . ASP A 1 80 ? -11.216 7.938 7.405 1.00 90.25 80 ASP A CA 1
ATOM 611 C C . ASP A 1 80 ? -10.854 6.973 8.545 1.00 90.25 80 ASP A C 1
ATOM 613 O O . ASP A 1 80 ? -9.848 6.264 8.493 1.00 90.25 80 ASP A O 1
ATOM 617 N N . ALA A 1 81 ? -11.663 6.945 9.608 1.00 89.50 81 ALA A N 1
ATOM 618 C CA . ALA A 1 81 ? -11.384 6.132 10.798 1.00 89.50 81 ALA A CA 1
ATOM 619 C C . ALA A 1 81 ? -11.419 4.611 10.538 1.00 89.50 81 ALA A C 1
ATOM 621 O O . ALA A 1 81 ? -10.841 3.849 11.311 1.00 89.50 81 ALA A O 1
ATOM 622 N N . ASP A 1 82 ? -12.096 4.182 9.474 1.00 92.50 82 ASP A N 1
ATOM 623 C CA . ASP A 1 82 ? -12.319 2.794 9.062 1.00 92.50 82 ASP A CA 1
ATOM 624 C C . ASP A 1 82 ? -11.633 2.426 7.736 1.00 92.50 82 ASP A C 1
ATOM 626 O O . ASP A 1 82 ? -11.764 1.293 7.265 1.00 92.50 82 ASP A O 1
ATOM 630 N N . LEU A 1 83 ? -10.876 3.351 7.139 1.00 93.88 83 LEU A N 1
ATOM 631 C CA . LEU A 1 83 ? -10.250 3.160 5.836 1.00 93.88 83 LEU A CA 1
ATOM 632 C C . LEU A 1 83 ? -8.747 3.411 5.924 1.00 93.88 83 LEU A C 1
ATOM 634 O O . LEU A 1 83 ? -8.309 4.533 6.166 1.00 93.88 83 LEU A O 1
ATOM 638 N N . LEU A 1 84 ? -7.950 2.368 5.700 1.00 96.12 84 LEU A N 1
ATOM 639 C CA . LEU A 1 84 ? -6.506 2.478 5.509 1.00 96.12 84 LEU A CA 1
ATOM 640 C C . LEU A 1 84 ? -6.204 2.449 4.013 1.00 96.12 84 LEU A C 1
ATOM 642 O O . LEU A 1 84 ? -6.714 1.596 3.295 1.00 96.12 84 LEU A O 1
ATOM 646 N N . ARG A 1 85 ? -5.347 3.349 3.549 1.00 95.56 85 ARG A N 1
ATOM 647 C CA . ARG A 1 85 ? -4.956 3.477 2.151 1.00 95.56 85 ARG A CA 1
ATOM 648 C C . ARG A 1 85 ? -3.442 3.420 2.007 1.00 95.56 85 ARG A C 1
ATOM 650 O O . ARG A 1 85 ? -2.715 4.145 2.686 1.00 95.56 85 ARG A O 1
ATOM 657 N N . LEU A 1 86 ? -2.994 2.563 1.101 1.00 95.62 86 LEU A N 1
ATOM 658 C CA . LEU A 1 86 ? -1.627 2.446 0.621 1.00 95.62 86 LEU A CA 1
ATOM 659 C C . LEU A 1 86 ? -1.556 3.040 -0.782 1.00 95.62 86 LEU A C 1
ATOM 661 O O . LEU A 1 86 ? -2.277 2.591 -1.665 1.00 95.62 86 LEU A O 1
ATOM 665 N N . ASP A 1 87 ? -0.653 3.988 -0.986 1.00 92.44 87 ASP A N 1
ATOM 666 C CA . ASP A 1 87 ? -0.311 4.527 -2.295 1.00 92.44 87 ASP A CA 1
ATOM 667 C C . ASP A 1 87 ? 1.133 4.130 -2.649 1.00 92.44 87 ASP A C 1
ATOM 669 O O . ASP A 1 87 ? 2.038 4.234 -1.815 1.00 92.44 87 ASP A O 1
ATOM 673 N N . VAL A 1 88 ? 1.353 3.687 -3.889 1.00 88.81 88 VAL A N 1
ATOM 674 C CA . VAL A 1 88 ? 2.670 3.362 -4.453 1.00 88.81 88 VAL A CA 1
ATOM 675 C C . VAL A 1 88 ? 2.809 4.047 -5.807 1.00 88.81 88 VAL A C 1
ATOM 677 O O . VAL A 1 88 ? 1.946 3.898 -6.670 1.00 88.81 88 VAL A O 1
ATOM 680 N N . ALA A 1 89 ? 3.896 4.784 -6.004 1.00 82.88 89 ALA A N 1
ATOM 681 C CA . ALA A 1 89 ? 4.176 5.491 -7.249 1.00 82.88 89 ALA A CA 1
ATOM 682 C C . ALA A 1 89 ? 5.639 5.327 -7.647 1.00 82.88 89 ALA A C 1
ATOM 684 O O . ALA A 1 89 ? 6.510 5.185 -6.786 1.00 82.88 89 ALA A O 1
ATOM 685 N N . ASP A 1 90 ? 5.926 5.384 -8.944 1.00 74.12 90 ASP A N 1
ATOM 686 C CA . ASP A 1 90 ? 7.299 5.603 -9.379 1.00 74.12 90 ASP A CA 1
ATOM 687 C C . ASP A 1 90 ? 7.758 7.020 -8.987 1.00 74.12 90 ASP A C 1
ATOM 689 O O . ASP A 1 90 ? 7.062 8.026 -9.135 1.00 74.12 90 ASP A O 1
ATOM 693 N N . GLY A 1 91 ? 8.933 7.080 -8.370 1.00 62.31 91 GLY A N 1
ATOM 694 C CA . GLY A 1 91 ? 9.686 8.297 -8.134 1.00 62.31 91 GLY A CA 1
ATOM 695 C C . GLY A 1 91 ? 10.601 8.505 -9.328 1.00 62.31 91 GLY A C 1
ATOM 696 O O . GLY A 1 91 ? 11.670 7.902 -9.421 1.00 62.31 91 GLY A O 1
ATOM 697 N N . GLY A 1 92 ? 10.167 9.321 -10.276 1.00 53.03 92 GLY A N 1
ATOM 698 C CA . GLY A 1 92 ? 10.943 9.583 -11.473 1.00 53.03 92 GLY A CA 1
ATOM 699 C C . GLY A 1 92 ? 10.090 10.247 -12.531 1.00 53.03 92 GLY A C 1
ATOM 700 O O . GLY A 1 92 ? 8.923 9.930 -12.705 1.00 53.03 92 GLY A O 1
ATOM 701 N N . TRP A 1 93 ? 10.690 11.182 -13.252 1.00 46.28 93 TRP A N 1
ATOM 702 C CA . TRP A 1 93 ? 10.078 11.892 -14.368 1.00 46.28 93 TRP A CA 1
ATOM 703 C C . TRP A 1 93 ? 9.972 10.947 -15.575 1.00 46.28 93 TRP A C 1
ATOM 705 O O . TRP A 1 93 ? 10.732 11.052 -16.534 1.00 46.28 93 TRP A O 1
ATOM 715 N N . THR A 1 94 ? 9.122 9.928 -15.473 1.00 45.06 94 THR A N 1
ATOM 716 C CA . THR A 1 94 ? 8.963 8.889 -16.490 1.00 45.06 94 THR A CA 1
ATOM 717 C C . THR A 1 94 ? 7.527 8.901 -16.991 1.00 45.06 94 THR A C 1
ATOM 719 O O . THR A 1 94 ? 6.591 8.838 -16.201 1.00 45.06 94 THR A O 1
ATOM 722 N N . ASP A 1 95 ? 7.352 8.908 -18.311 1.00 47.41 95 ASP A N 1
ATOM 723 C CA . ASP A 1 95 ? 6.037 8.770 -18.951 1.00 47.41 95 ASP A CA 1
ATOM 724 C C . ASP A 1 95 ? 5.523 7.311 -18.917 1.00 47.41 95 ASP A C 1
ATOM 726 O O . ASP A 1 95 ? 4.495 6.985 -19.517 1.00 47.41 95 ASP A O 1
ATOM 730 N N . THR A 1 96 ? 6.255 6.391 -18.270 1.00 43.41 96 THR A N 1
ATOM 731 C CA . THR A 1 96 ? 5.901 4.968 -18.214 1.00 43.41 96 THR A CA 1
ATOM 732 C C . THR A 1 96 ? 5.090 4.642 -16.973 1.00 43.41 96 THR A C 1
ATOM 734 O O . THR A 1 96 ? 5.600 4.632 -15.863 1.00 43.41 96 THR A O 1
ATOM 737 N N . VAL A 1 97 ? 3.822 4.317 -17.194 1.00 47.09 97 VAL A N 1
ATOM 738 C CA . VAL A 1 97 ? 2.883 3.871 -16.167 1.00 47.09 97 VAL A CA 1
ATOM 739 C C . VAL A 1 97 ? 3.110 2.404 -15.760 1.00 47.09 97 VAL A C 1
ATOM 741 O O . VAL A 1 97 ? 3.318 1.560 -16.644 1.00 47.09 97 VAL A O 1
ATOM 744 N N . PRO A 1 98 ? 2.993 2.053 -14.459 1.00 47.44 98 PRO A N 1
ATOM 745 C CA . PRO A 1 98 ? 2.845 0.672 -14.009 1.00 47.44 98 PRO A CA 1
ATOM 746 C C . PRO A 1 98 ? 1.777 -0.050 -14.837 1.00 47.44 98 PRO A C 1
ATOM 748 O O . PRO A 1 98 ? 0.614 0.357 -14.879 1.00 47.44 98 PRO A O 1
ATOM 751 N N . ARG A 1 99 ? 2.155 -1.129 -15.532 1.00 49.81 99 ARG A N 1
ATOM 752 C CA . ARG A 1 99 ? 1.194 -1.882 -16.346 1.00 49.81 99 ARG A CA 1
ATOM 753 C C . ARG A 1 99 ? 0.322 -2.758 -15.457 1.00 49.81 99 ARG A C 1
ATOM 755 O O . ARG A 1 99 ? 0.789 -3.766 -14.935 1.00 49.81 99 ARG A O 1
ATOM 762 N N . ILE A 1 100 ? -0.963 -2.425 -15.378 1.00 50.62 100 ILE A N 1
ATOM 763 C CA . ILE A 1 100 ? -2.018 -3.345 -14.943 1.00 50.62 100 ILE A CA 1
ATOM 764 C C . ILE A 1 100 ? -2.419 -4.174 -16.176 1.00 50.62 100 ILE A C 1
ATOM 766 O O . ILE A 1 100 ? -2.930 -3.605 -17.142 1.00 50.62 100 ILE A O 1
ATOM 770 N N . PRO A 1 101 ? -2.163 -5.494 -16.233 1.00 44.50 101 PRO A N 1
ATOM 771 C CA . PRO A 1 101 ? -2.495 -6.276 -17.423 1.00 44.50 101 PRO A CA 1
ATOM 772 C C . PRO A 1 101 ? -4.024 -6.400 -17.603 1.00 44.50 101 PRO A C 1
ATOM 774 O O . PRO A 1 101 ? -4.739 -6.548 -16.611 1.00 44.50 101 PRO A O 1
ATOM 777 N N . ALA A 1 102 ? -4.525 -6.405 -18.848 1.00 42.09 102 ALA A N 1
ATOM 778 C CA . ALA A 1 102 ? -5.953 -6.533 -19.206 1.00 42.09 102 ALA A CA 1
ATOM 779 C C . ALA A 1 102 ? -6.491 -7.975 -19.052 1.00 42.09 102 ALA A C 1
ATOM 781 O O . ALA A 1 102 ? -5.778 -8.937 -19.336 1.00 42.09 102 ALA A O 1
ATOM 782 N N . LEU A 1 103 ? -7.676 -8.160 -18.444 1.00 44.34 103 LEU A N 1
ATOM 783 C CA . LEU A 1 103 ? -8.224 -9.417 -17.859 1.00 44.34 103 LEU A CA 1
ATOM 784 C C . LEU A 1 103 ? -8.660 -10.527 -18.846 1.00 44.34 103 LEU A C 1
ATOM 786 O O . LEU A 1 103 ? -9.336 -11.472 -18.451 1.00 44.34 103 LEU A O 1
ATOM 790 N N . ASP A 1 104 ? -8.254 -10.478 -20.107 1.00 40.38 104 ASP A N 1
ATOM 791 C CA . ASP A 1 104 ? -8.799 -11.297 -21.188 1.00 40.38 104 ASP A CA 1
ATOM 792 C C . ASP A 1 104 ? -7.761 -12.248 -21.820 1.00 40.38 104 ASP A C 1
ATOM 794 O O . ASP A 1 104 ? -6.947 -11.855 -22.648 1.00 40.38 104 ASP A O 1
ATOM 798 N N . GLY A 1 105 ? -7.797 -13.544 -21.464 1.00 40.03 105 GLY A N 1
ATOM 799 C CA . GLY A 1 105 ? -7.098 -14.595 -22.231 1.00 40.03 105 GLY A CA 1
ATOM 800 C C . GLY A 1 105 ? -6.684 -15.847 -21.449 1.00 40.03 105 GLY A C 1
ATOM 801 O O . GLY A 1 105 ? -6.404 -15.772 -20.263 1.00 40.03 105 GLY A O 1
ATOM 802 N N . VAL A 1 106 ? -6.609 -17.004 -22.129 1.00 40.97 106 VAL A N 1
ATOM 803 C CA . VAL A 1 106 ? -6.372 -18.367 -21.579 1.00 40.97 106 VAL A CA 1
ATOM 804 C C . VAL A 1 106 ? -4.964 -18.562 -20.957 1.00 40.97 106 VAL A C 1
ATOM 806 O O . VAL A 1 106 ? -4.774 -19.472 -20.156 1.00 40.97 106 VAL A O 1
ATOM 809 N N . ASP A 1 107 ? -4.028 -17.634 -21.189 1.00 42.72 107 ASP A N 1
ATOM 810 C CA . ASP A 1 107 ? -2.716 -17.553 -20.510 1.00 42.72 107 ASP A CA 1
ATOM 811 C C . ASP A 1 107 ? -2.752 -16.820 -19.141 1.00 42.72 107 ASP A C 1
ATOM 813 O O . ASP A 1 107 ? -1.716 -16.616 -18.497 1.00 42.72 107 ASP A O 1
ATOM 817 N N . TRP A 1 108 ? -3.953 -16.457 -18.661 1.00 44.12 108 TRP A N 1
ATOM 818 C CA . TRP A 1 108 ? -4.250 -15.754 -17.397 1.00 44.12 108 TRP A CA 1
ATOM 819 C C . TRP A 1 108 ? -3.582 -16.326 -16.140 1.00 44.12 108 TRP A C 1
ATOM 821 O O . TRP A 1 108 ? -3.215 -15.562 -15.249 1.00 44.12 108 TRP A O 1
ATOM 831 N N . LEU A 1 109 ? -3.418 -17.647 -16.046 1.00 43.69 109 LEU A N 1
ATOM 832 C CA . LEU A 1 109 ? -2.979 -18.321 -14.816 1.00 43.69 109 LEU A CA 1
ATOM 833 C C . LEU A 1 109 ? -1.442 -18.402 -14.665 1.00 43.69 109 LEU A C 1
ATOM 835 O O . LEU A 1 109 ? -0.927 -18.679 -13.572 1.00 43.69 109 LEU A O 1
ATOM 839 N N . ASN A 1 110 ? -0.705 -18.152 -15.754 1.00 43.34 110 ASN A N 1
ATOM 840 C CA . ASN A 1 110 ? 0.728 -18.453 -15.862 1.00 43.34 110 ASN A CA 1
ATOM 841 C C . ASN A 1 110 ? 1.648 -17.223 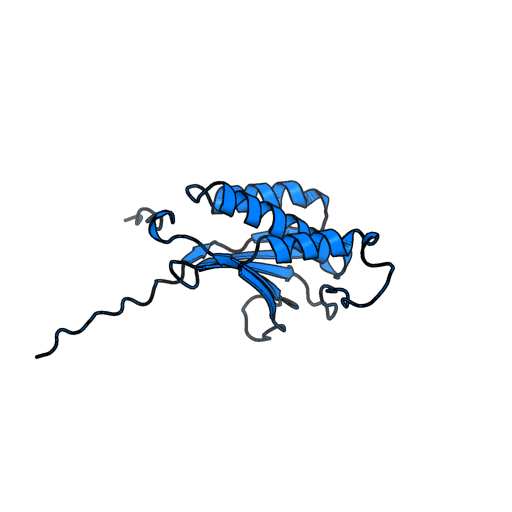-15.848 1.00 43.34 110 ASN A C 1
ATOM 843 O O . ASN A 1 110 ? 2.860 -17.381 -15.740 1.00 43.34 110 ASN A O 1
ATOM 847 N N . SER A 1 111 ? 1.107 -16.003 -15.917 1.00 49.22 111 SER A N 1
ATOM 848 C CA . SER A 1 111 ? 1.911 -14.779 -15.805 1.00 49.22 111 SER A CA 1
ATOM 849 C C . SER A 1 111 ? 2.102 -14.378 -14.338 1.00 49.22 111 SER A C 1
ATOM 851 O O . SER A 1 111 ? 1.144 -13.988 -13.669 1.00 49.22 111 SER A O 1
ATOM 853 N N . GLU A 1 112 ? 3.342 -14.438 -13.839 1.00 53.38 112 GLU A N 1
ATOM 854 C CA . GLU A 1 112 ? 3.698 -14.116 -12.443 1.00 53.38 112 GLU A CA 1
ATOM 855 C C . GLU A 1 112 ? 3.211 -12.721 -12.008 1.00 53.38 112 GLU A C 1
ATOM 857 O O . GLU A 1 112 ? 2.690 -12.578 -10.904 1.00 53.38 112 GLU A O 1
ATOM 862 N N . GLY A 1 113 ? 3.247 -11.725 -12.904 1.00 53.84 113 GLY A N 1
ATOM 863 C CA . GLY A 1 113 ? 2.776 -10.359 -12.627 1.00 53.84 113 GLY A CA 1
ATOM 864 C C . GLY A 1 113 ? 1.268 -10.221 -12.358 1.00 53.84 113 GLY A C 1
ATOM 865 O O . GLY A 1 113 ? 0.835 -9.203 -11.827 1.00 53.84 113 GLY A O 1
ATOM 866 N N . ARG A 1 114 ? 0.446 -11.232 -12.687 1.00 57.09 114 ARG A N 1
ATOM 867 C CA . ARG A 1 114 ? -1.015 -11.197 -12.460 1.00 57.09 114 ARG A CA 1
ATOM 868 C C . ARG A 1 114 ? -1.456 -11.906 -11.186 1.00 57.09 114 ARG A C 1
ATOM 870 O O . ARG A 1 114 ? -2.507 -11.565 -10.656 1.00 57.09 114 ARG A O 1
ATOM 877 N N . ARG A 1 115 ? -0.658 -12.850 -10.665 1.00 62.78 115 ARG A N 1
ATOM 878 C CA . ARG A 1 115 ? -0.921 -13.467 -9.351 1.00 62.78 115 ARG A CA 1
ATOM 879 C C . ARG A 1 115 ? -0.819 -12.431 -8.239 1.00 62.78 115 ARG A C 1
ATOM 881 O O . ARG A 1 115 ? -1.662 -12.436 -7.352 1.00 62.78 115 ARG A O 1
ATOM 888 N N . GLY A 1 116 ? 0.144 -11.515 -8.352 1.00 66.88 116 GLY A N 1
ATOM 889 C CA . GLY A 1 116 ? 0.278 -10.382 -7.440 1.00 66.88 116 GLY A CA 1
ATOM 890 C C . GLY A 1 116 ? -0.992 -9.535 -7.390 1.00 66.88 116 GLY A C 1
ATOM 891 O O . GLY A 1 116 ? -1.559 -9.353 -6.323 1.00 66.88 116 GLY A O 1
ATOM 892 N N . LEU A 1 117 ? -1.517 -9.109 -8.543 1.00 67.94 117 LEU A N 1
ATOM 893 C CA . LEU A 1 117 ? -2.734 -8.285 -8.595 1.00 67.94 117 LEU A CA 1
ATOM 894 C C . LEU A 1 117 ? -4.009 -9.038 -8.184 1.00 67.94 117 LEU A C 1
ATOM 896 O O . LEU A 1 117 ? -4.874 -8.443 -7.558 1.00 67.94 117 LEU A O 1
ATOM 900 N N . LEU A 1 118 ? -4.112 -10.343 -8.461 1.00 72.25 118 LEU A N 1
ATOM 901 C CA . LEU A 1 118 ? -5.196 -11.181 -7.927 1.00 72.25 118 LEU A CA 1
ATOM 902 C C . LEU A 1 118 ? -5.154 -11.273 -6.397 1.00 72.25 118 LEU A C 1
ATOM 904 O O . LEU A 1 118 ? -6.204 -11.322 -5.763 1.00 72.25 118 LEU A O 1
ATOM 908 N N . LEU A 1 119 ? -3.960 -11.299 -5.799 1.00 75.12 119 LEU A N 1
ATOM 909 C CA . LEU A 1 119 ? -3.821 -11.250 -4.345 1.00 75.12 119 LEU A CA 1
ATOM 910 C C . LEU A 1 119 ? -4.198 -9.871 -3.799 1.00 75.12 119 LEU A C 1
ATOM 912 O O . LEU A 1 119 ? -4.897 -9.818 -2.795 1.00 75.12 119 LEU A O 1
ATOM 916 N N . VAL A 1 120 ? -3.807 -8.781 -4.475 1.00 81.88 120 VAL A N 1
ATOM 917 C CA . VAL A 1 120 ? -4.246 -7.417 -4.126 1.00 81.88 120 VAL A CA 1
ATOM 918 C C . VAL A 1 120 ? -5.773 -7.320 -4.160 1.00 81.88 120 VAL A C 1
ATOM 920 O O . VAL A 1 120 ? -6.372 -6.921 -3.167 1.00 81.88 120 VAL A O 1
ATOM 923 N N . GLU A 1 121 ? -6.412 -7.758 -5.246 1.00 82.75 121 GLU A N 1
ATOM 924 C CA . GLU A 1 121 ? -7.875 -7.805 -5.389 1.00 82.75 121 GLU A CA 1
ATOM 925 C C . GLU A 1 121 ? -8.536 -8.612 -4.258 1.00 82.75 121 GLU A C 1
ATOM 927 O O . GLU A 1 121 ? -9.569 -8.220 -3.729 1.00 82.75 121 GLU A O 1
ATOM 932 N N . ALA A 1 122 ? -7.932 -9.733 -3.854 1.00 85.62 122 ALA A N 1
ATOM 933 C CA . ALA A 1 122 ? -8.508 -10.621 -2.849 1.00 85.62 122 ALA A CA 1
ATOM 934 C C . ALA A 1 122 ? -8.452 -10.073 -1.413 1.00 85.62 122 ALA A C 1
ATOM 936 O O . ALA A 1 122 ? -9.254 -10.508 -0.584 1.00 85.62 122 ALA A O 1
ATOM 937 N N . VAL A 1 123 ? -7.507 -9.179 -1.097 1.00 89.62 123 VAL A N 1
ATOM 938 C CA . VAL A 1 123 ? -7.280 -8.689 0.280 1.00 89.62 123 VAL A CA 1
ATOM 939 C C . VAL A 1 123 ? -7.611 -7.209 0.477 1.00 89.62 123 VAL A C 1
ATOM 941 O O . VAL A 1 123 ? -7.566 -6.715 1.603 1.00 89.62 123 VAL A O 1
ATOM 944 N N . THR A 1 124 ? -7.946 -6.491 -0.594 1.00 90.12 124 THR A N 1
ATOM 945 C CA . THR A 1 124 ? -8.293 -5.065 -0.541 1.00 90.12 124 THR A CA 1
ATOM 946 C C . THR A 1 124 ? -9.803 -4.854 -0.603 1.00 90.12 124 THR A C 1
ATOM 948 O O . THR A 1 124 ? -10.542 -5.620 -1.213 1.00 90.12 124 THR A O 1
ATOM 951 N N . LEU A 1 125 ? -10.280 -3.796 0.053 1.00 92.38 125 LEU A N 1
ATOM 952 C CA . LEU A 1 125 ? -11.649 -3.302 -0.096 1.00 92.38 125 LEU A CA 1
ATOM 953 C C . LEU A 1 125 ? -11.859 -2.693 -1.489 1.00 92.38 125 LEU A C 1
ATOM 955 O O . LEU A 1 125 ? -12.927 -2.831 -2.080 1.00 92.38 125 LEU A O 1
ATOM 959 N N . ASN A 1 126 ? -10.847 -1.978 -1.971 1.00 91.38 126 ASN A N 1
ATOM 960 C CA . ASN A 1 126 ? -10.831 -1.296 -3.254 1.00 91.38 126 ASN A CA 1
ATOM 961 C C . ASN A 1 126 ? -9.372 -1.067 -3.662 1.00 91.38 126 ASN A C 1
ATOM 963 O O . ASN A 1 126 ? -8.501 -0.905 -2.810 1.00 91.38 126 ASN A O 1
ATOM 967 N N . TRP A 1 127 ? -9.088 -1.034 -4.955 1.00 90.00 127 TRP A N 1
ATOM 968 C CA . TRP A 1 127 ? -7.762 -0.708 -5.463 1.00 90.00 127 TRP A CA 1
ATOM 969 C C . TRP A 1 127 ? -7.883 -0.156 -6.881 1.00 90.00 127 TRP A C 1
ATOM 971 O O . TRP A 1 127 ? -8.896 -0.333 -7.558 1.00 90.00 127 TRP A O 1
ATOM 981 N N . GLY A 1 128 ? -6.856 0.544 -7.339 1.00 84.38 128 GLY A N 1
ATOM 982 C CA . GLY A 1 128 ? -6.865 1.123 -8.672 1.00 84.38 128 GLY A CA 1
ATOM 983 C C . GLY A 1 128 ? -5.662 2.009 -8.908 1.00 84.38 128 GLY A C 1
ATOM 984 O O . GLY A 1 128 ? -4.619 1.848 -8.277 1.00 84.38 128 GLY A O 1
ATOM 985 N N . TYR A 1 129 ? -5.813 2.961 -9.819 1.00 82.81 129 TYR A N 1
ATOM 986 C CA . TYR A 1 129 ? -4.782 3.944 -10.096 1.00 82.81 129 TYR A CA 1
ATOM 987 C C . TYR A 1 129 ? -5.358 5.347 -10.232 1.00 82.81 129 TYR A C 1
ATOM 989 O O . TYR A 1 129 ? -6.528 5.530 -10.567 1.00 82.81 129 TYR A O 1
ATOM 997 N N . VAL A 1 130 ? -4.518 6.336 -9.955 1.00 76.38 130 VAL A N 1
ATOM 998 C CA . VAL A 1 130 ? -4.818 7.753 -10.125 1.00 76.38 130 VAL A CA 1
ATOM 999 C C . VAL A 1 130 ? -3.760 8.346 -11.043 1.00 76.38 130 VAL A C 1
ATOM 1001 O O . VAL A 1 130 ? -2.562 8.131 -10.833 1.00 76.38 130 VAL A O 1
ATOM 1004 N N . ASP A 1 131 ? -4.213 9.072 -12.064 1.00 66.62 131 ASP A N 1
ATOM 1005 C CA . ASP A 1 131 ? -3.328 9.788 -12.979 1.00 66.62 131 ASP A CA 1
ATOM 1006 C C . ASP A 1 131 ? -2.464 10.811 -12.219 1.00 66.62 131 ASP A C 1
ATOM 1008 O O . ASP A 1 131 ? -2.900 11.360 -11.198 1.00 66.62 131 ASP A O 1
ATOM 1012 N N . PRO A 1 132 ? -1.239 11.086 -12.698 1.00 60.62 132 PRO A N 1
ATOM 1013 C CA . PRO A 1 132 ? -0.350 12.047 -12.065 1.00 60.62 132 PRO A CA 1
ATOM 1014 C C . PRO A 1 132 ? -1.004 13.434 -12.014 1.00 60.62 132 PRO A C 1
ATOM 1016 O O . PRO A 1 132 ? -1.261 14.071 -13.037 1.00 60.62 132 PRO A O 1
ATOM 1019 N N . TYR A 1 133 ? -1.253 13.935 -10.804 1.00 53.03 133 TYR A N 1
ATOM 1020 C CA . TYR A 1 133 ? -1.580 15.343 -10.606 1.00 53.03 133 TYR A CA 1
ATOM 1021 C C . TYR A 1 133 ? -0.281 16.146 -10.655 1.00 53.03 133 TYR A C 1
ATOM 1023 O O . TYR A 1 133 ? 0.531 16.063 -9.736 1.00 53.03 133 TYR A O 1
ATOM 1031 N N . ALA A 1 134 ? -0.119 16.970 -11.690 1.00 52.16 134 ALA A N 1
ATOM 1032 C CA . ALA A 1 134 ? 1.063 17.808 -11.917 1.00 52.16 134 ALA A CA 1
ATOM 1033 C C . ALA A 1 134 ? 1.371 18.849 -10.806 1.00 52.16 134 ALA A C 1
ATOM 1035 O O . ALA A 1 134 ? 2.339 19.589 -10.936 1.00 52.16 134 ALA A O 1
ATOM 1036 N N . ASP A 1 135 ? 0.567 18.924 -9.735 1.00 48.72 135 ASP A N 1
ATOM 1037 C CA . ASP A 1 135 ? 0.584 20.004 -8.732 1.00 48.72 135 ASP A CA 1
ATOM 1038 C C . ASP A 1 135 ? 0.940 19.535 -7.297 1.00 48.72 135 ASP A C 1
ATOM 1040 O O . ASP A 1 135 ? 0.695 20.227 -6.309 1.00 48.72 135 ASP A O 1
ATOM 1044 N N . ARG A 1 136 ? 1.506 18.328 -7.138 1.00 53.38 136 ARG A N 1
ATOM 1045 C CA . ARG A 1 136 ? 2.090 17.863 -5.860 1.00 53.38 136 ARG A CA 1
ATOM 1046 C C . ARG A 1 136 ? 3.570 18.285 -5.771 1.00 53.38 136 ARG A C 1
ATOM 1048 O O . ARG A 1 136 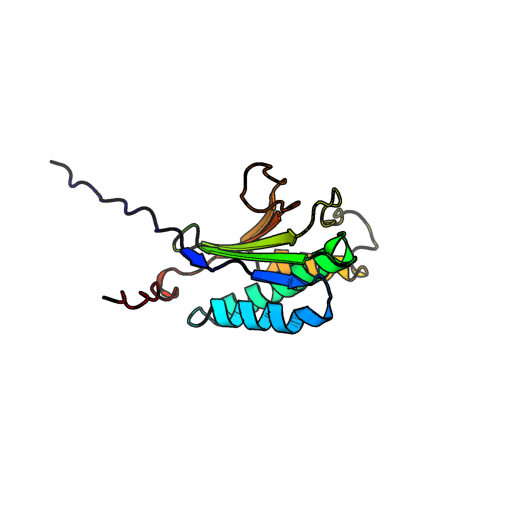? 4.243 18.355 -6.793 1.00 53.38 136 ARG A O 1
ATOM 1055 N N . PRO A 1 137 ? 4.135 18.482 -4.559 1.00 53.44 137 PRO A N 1
ATOM 1056 C CA . PRO A 1 137 ? 5.559 18.817 -4.383 1.00 53.44 137 PRO A CA 1
ATOM 1057 C C . PRO A 1 137 ? 6.522 17.697 -4.823 1.00 53.44 137 PRO A C 1
ATOM 1059 O O . PRO A 1 137 ? 7.735 17.895 -4.824 1.00 53.44 137 PRO A O 1
ATOM 1062 N N . TYR A 1 138 ? 5.988 16.528 -5.185 1.00 53.72 138 TYR A N 1
ATOM 1063 C CA . TYR A 1 138 ? 6.715 15.374 -5.690 1.00 53.72 138 TYR A CA 1
ATOM 1064 C C . TYR A 1 138 ? 6.244 15.110 -7.119 1.00 53.72 138 TYR A C 1
ATOM 1066 O O . TYR A 1 138 ? 5.046 14.995 -7.369 1.00 53.72 138 TYR A O 1
ATOM 1074 N N . ASN A 1 139 ? 7.189 15.021 -8.047 1.00 56.31 139 ASN A N 1
ATOM 1075 C CA . ASN A 1 139 ? 6.952 14.733 -9.457 1.00 56.31 139 ASN A CA 1
ATOM 1076 C C . ASN A 1 139 ? 6.712 13.224 -9.641 1.00 56.31 139 ASN A C 1
ATOM 1078 O O . ASN A 1 139 ? 7.583 12.505 -10.127 1.00 56.31 139 ASN A O 1
ATOM 1082 N N . LEU A 1 140 ? 5.590 12.748 -9.102 1.00 63.59 140 LEU A N 1
ATOM 1083 C CA . LEU A 1 140 ? 5.204 11.339 -9.095 1.00 63.59 140 LEU A CA 1
ATOM 1084 C C . LEU A 1 140 ? 4.473 11.007 -10.394 1.00 63.59 140 LEU A C 1
ATOM 1086 O O . LEU A 1 140 ? 3.632 11.794 -10.837 1.00 63.59 140 LEU A O 1
ATOM 1090 N N . GLY A 1 141 ? 4.771 9.843 -10.970 1.00 64.31 141 GLY A N 1
ATOM 1091 C CA . GLY A 1 141 ? 3.975 9.278 -12.050 1.00 64.31 141 GLY A CA 1
ATOM 1092 C C . GLY A 1 141 ? 2.619 8.763 -11.558 1.00 64.31 141 GLY A C 1
ATOM 1093 O O . GLY A 1 141 ? 2.040 9.254 -10.585 1.00 64.31 141 GLY A O 1
ATOM 1094 N N . LEU A 1 142 ? 2.079 7.760 -12.249 1.00 71.25 142 LEU A N 1
ATOM 1095 C CA . LEU A 1 142 ? 0.805 7.142 -11.878 1.00 71.25 142 LEU A CA 1
ATOM 1096 C C . LEU A 1 142 ? 0.897 6.506 -10.487 1.00 71.25 142 LEU A C 1
ATOM 1098 O O . LEU A 1 142 ? 1.792 5.712 -10.198 1.00 71.25 142 LEU A O 1
ATOM 1102 N N . ILE A 1 143 ? -0.072 6.844 -9.638 1.00 82.12 143 ILE A N 1
ATOM 1103 C CA . ILE A 1 143 ? -0.178 6.309 -8.283 1.00 82.12 143 ILE A CA 1
ATOM 1104 C C . ILE A 1 143 ? -1.089 5.091 -8.334 1.00 82.12 143 ILE A C 1
ATOM 1106 O O . ILE A 1 143 ? -2.271 5.225 -8.647 1.00 82.12 143 ILE A O 1
ATOM 1110 N N . VAL A 1 144 ? -0.566 3.916 -8.000 1.00 85.69 144 VAL A N 1
ATOM 1111 C CA . VAL A 1 144 ? -1.382 2.726 -7.742 1.00 85.69 144 VAL A CA 1
ATOM 1112 C C . VAL A 1 144 ? -1.766 2.739 -6.270 1.00 85.69 144 VAL A C 1
ATOM 1114 O O . VAL A 1 144 ? -0.898 2.871 -5.408 1.00 85.69 144 VAL A O 1
ATOM 1117 N N . PHE A 1 145 ? -3.055 2.609 -5.975 1.00 90.88 145 PHE A N 1
ATOM 1118 C CA . PHE A 1 145 ? -3.556 2.619 -4.605 1.00 90.88 145 PHE A CA 1
ATOM 1119 C C . PHE A 1 145 ? -4.274 1.324 -4.247 1.00 90.88 145 PHE A C 1
ATOM 1121 O O . PHE A 1 145 ? -4.843 0.653 -5.108 1.00 90.88 145 PHE A O 1
ATOM 1128 N N . ALA A 1 146 ? -4.278 1.017 -2.955 1.00 93.75 146 ALA A N 1
ATOM 1129 C CA . ALA A 1 146 ? -5.001 -0.084 -2.344 1.00 93.75 146 ALA A CA 1
ATOM 1130 C C . ALA A 1 146 ? -5.612 0.374 -1.016 1.00 93.75 146 ALA A C 1
ATOM 1132 O O . ALA A 1 146 ? -4.942 0.990 -0.189 1.00 93.75 146 ALA A O 1
ATOM 1133 N N . GLU A 1 147 ? -6.884 0.067 -0.815 1.00 96.38 147 GLU A N 1
ATOM 1134 C CA . GLU A 1 147 ? -7.677 0.448 0.346 1.00 96.38 147 GLU A CA 1
ATOM 1135 C C . GLU A 1 147 ? -8.079 -0.796 1.140 1.00 96.38 147 GLU A C 1
ATOM 1137 O O . GLU A 1 147 ? -8.440 -1.826 0.576 1.00 96.38 147 GLU A O 1
ATOM 1142 N N . PHE A 1 148 ? -8.029 -0.698 2.464 1.00 96.12 148 PHE A N 1
ATOM 1143 C CA . PHE A 1 148 ? -8.296 -1.783 3.400 1.00 96.12 148 PHE A CA 1
ATOM 1144 C C . PHE A 1 148 ? -9.335 -1.319 4.411 1.00 96.12 148 PHE A C 1
ATOM 1146 O O . PHE A 1 148 ? -9.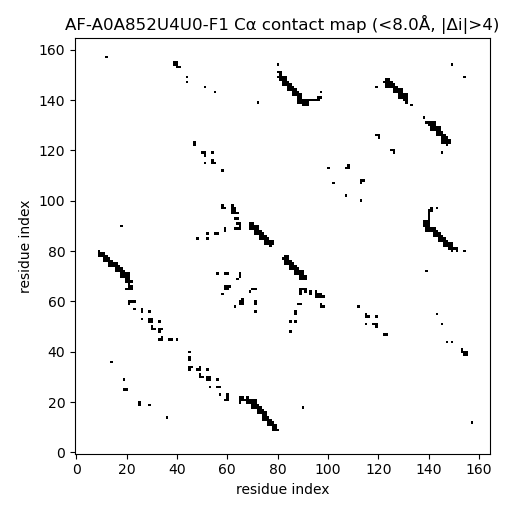194 -0.252 5.014 1.00 96.12 148 PHE A O 1
ATOM 1153 N N . ALA A 1 149 ? -10.355 -2.148 4.626 1.00 94.75 149 ALA A N 1
ATOM 1154 C CA . ALA A 1 149 ? -11.313 -1.930 5.698 1.00 94.75 149 ALA A CA 1
ATOM 1155 C C . ALA A 1 149 ? -10.646 -2.215 7.049 1.00 94.75 149 ALA A C 1
ATOM 1157 O O . ALA A 1 149 ? -10.092 -3.297 7.272 1.00 94.75 149 ALA A O 1
ATOM 1158 N N . VAL A 1 150 ? -10.733 -1.263 7.969 1.00 93.38 150 VAL A N 1
ATOM 1159 C CA . VAL A 1 150 ? -10.238 -1.403 9.337 1.00 93.38 150 VAL A CA 1
ATOM 1160 C C . VAL A 1 150 ? -11.391 -1.159 10.297 1.00 93.38 150 VAL A C 1
ATOM 1162 O O . VAL A 1 150 ? -12.197 -0.261 10.099 1.00 93.38 150 VAL A O 1
ATOM 1165 N N . ASP A 1 151 ? -11.486 -1.963 11.353 1.00 92.94 151 ASP A N 1
ATOM 1166 C CA . ASP A 1 151 ? -12.411 -1.670 12.446 1.00 92.94 151 ASP A CA 1
ATOM 1167 C C . ASP A 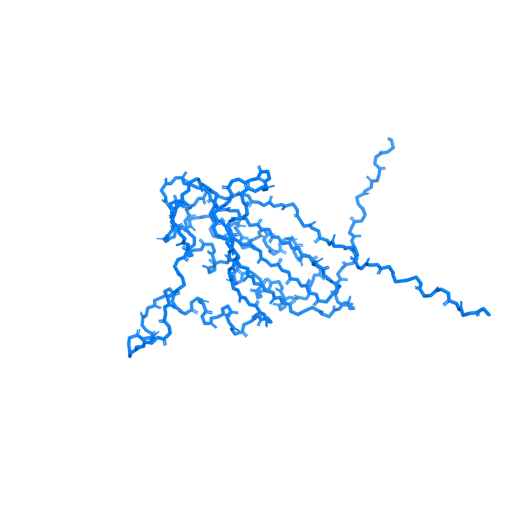1 151 ? -11.839 -0.497 13.263 1.00 92.94 151 ASP A C 1
ATOM 1169 O O . ASP A 1 151 ? -10.760 -0.663 13.847 1.00 92.94 151 ASP A O 1
ATOM 1173 N N . PRO A 1 152 ? -12.525 0.661 13.351 1.00 89.75 152 PRO A N 1
ATOM 1174 C CA . PRO A 1 152 ? -12.042 1.815 14.109 1.00 89.75 152 PRO A CA 1
ATOM 1175 C C . PRO A 1 152 ? -11.718 1.496 15.571 1.00 89.75 152 PRO A C 1
ATOM 1177 O O . PRO A 1 152 ? -10.836 2.122 16.155 1.00 89.75 152 PRO A O 1
ATOM 1180 N N . ALA A 1 153 ? -12.391 0.507 16.172 1.00 89.69 153 ALA A N 1
ATOM 1181 C CA . ALA A 1 153 ? -12.126 0.082 17.545 1.00 89.69 153 ALA A CA 1
ATOM 1182 C C . ALA A 1 153 ? -10.773 -0.636 17.704 1.00 89.69 153 ALA A C 1
ATOM 1184 O O . ALA A 1 153 ? -10.271 -0.769 18.820 1.00 89.69 153 ALA A O 1
ATOM 1185 N N . GLN A 1 154 ? -10.188 -1.106 16.600 1.00 87.75 154 GLN A N 1
ATOM 1186 C CA . GLN A 1 154 ? -8.903 -1.802 16.552 1.00 87.75 154 GLN A CA 1
ATOM 1187 C C . GLN A 1 154 ? -7.760 -0.913 16.039 1.00 87.75 154 GLN A C 1
ATOM 1189 O O . GLN A 1 154 ? -6.620 -1.371 15.960 1.00 87.75 154 GLN A O 1
ATOM 1194 N N . VAL A 1 155 ? -8.043 0.343 15.683 1.00 88.19 155 VAL A N 1
ATOM 1195 C CA . VAL A 1 155 ? -7.038 1.309 15.231 1.00 88.19 155 VAL A CA 1
ATOM 1196 C C . VAL A 1 155 ? -6.324 1.898 16.451 1.00 88.19 155 VAL A C 1
ATOM 1198 O O . VAL A 1 155 ? -6.978 2.462 17.333 1.00 88.19 155 VAL A O 1
ATOM 1201 N N . PRO A 1 156 ? -4.982 1.837 16.521 1.00 86.81 156 PRO A N 1
ATOM 1202 C CA . PRO A 1 156 ? -4.232 2.528 17.560 1.00 86.81 156 PRO A CA 1
ATOM 1203 C C . PRO A 1 156 ? -4.494 4.030 17.519 1.00 86.81 156 PRO A C 1
ATOM 1205 O O . PRO A 1 156 ? -4.408 4.650 16.452 1.00 86.81 156 PRO A O 1
ATOM 1208 N N . ALA A 1 157 ? -4.734 4.624 18.689 1.00 80.44 157 ALA A N 1
ATOM 1209 C CA . ALA A 1 157 ? -4.812 6.073 18.821 1.00 80.44 157 ALA A CA 1
ATOM 1210 C C . ALA A 1 157 ? -3.549 6.733 18.230 1.00 80.44 157 ALA A C 1
ATOM 1212 O O . ALA A 1 157 ? -2.461 6.146 18.307 1.00 80.44 157 ALA A O 1
ATOM 1213 N N . PRO A 1 158 ? -3.657 7.946 17.653 1.00 70.50 158 PRO A N 1
ATOM 1214 C CA . PRO A 1 158 ? -2.491 8.670 17.176 1.00 70.50 158 PRO A CA 1
ATOM 1215 C C . PRO A 1 158 ? -1.485 8.786 18.319 1.00 70.50 158 PRO A C 1
ATOM 1217 O O . PRO A 1 158 ? -1.821 9.258 19.406 1.00 70.50 158 PRO A O 1
ATOM 1220 N N . THR A 1 159 ? -0.253 8.339 18.097 1.00 63.12 159 THR A N 1
ATOM 1221 C CA . THR A 1 159 ? 0.828 8.598 19.042 1.00 63.12 159 THR A CA 1
ATOM 1222 C C . THR A 1 159 ? 1.075 10.098 19.052 1.00 63.12 159 THR A C 1
ATOM 1224 O O . THR A 1 159 ? 1.644 10.637 18.105 1.00 63.12 159 THR A O 1
ATOM 1227 N N . SER A 1 160 ? 0.624 10.780 20.104 1.00 48.97 160 SER A N 1
ATOM 1228 C CA . SER A 1 160 ? 1.013 12.159 20.372 1.00 48.97 160 SER A CA 1
ATOM 1229 C C . SER A 1 160 ? 2.528 12.184 20.543 1.00 48.97 160 SER A C 1
ATOM 1231 O O . SER A 1 160 ? 3.042 11.707 21.556 1.00 48.97 160 SER A O 1
ATOM 1233 N N . SER A 1 161 ? 3.262 12.705 19.560 1.00 40.22 161 SER A N 1
ATOM 1234 C CA . SER A 1 161 ? 4.667 13.048 19.779 1.00 40.22 161 SER A CA 1
ATOM 1235 C C . SER A 1 161 ? 4.733 13.993 20.985 1.00 40.22 161 SER A C 1
ATOM 1237 O O . SER A 1 161 ? 3.913 14.916 21.059 1.00 40.22 161 SER A O 1
ATOM 1239 N N . PRO A 1 162 ? 5.645 13.790 21.952 1.00 36.69 162 PRO A N 1
ATOM 1240 C CA . PRO A 1 162 ? 5.789 14.732 23.048 1.00 36.69 162 PRO A CA 1
ATOM 1241 C C . PRO A 1 162 ? 6.128 16.102 22.456 1.00 36.69 162 PRO A C 1
ATOM 1243 O O . PRO A 1 162 ? 7.118 16.246 21.741 1.00 36.69 162 PRO A O 1
ATOM 1246 N N . THR A 1 163 ? 5.284 17.099 22.725 1.00 38.16 163 THR A N 1
ATOM 1247 C CA . THR A 1 163 ? 5.583 18.501 22.439 1.00 38.16 163 THR A CA 1
ATOM 1248 C C . THR A 1 163 ? 6.861 18.847 23.193 1.00 38.16 163 THR A C 1
ATOM 1250 O O . THR A 1 163 ? 6.852 18.943 24.419 1.00 38.16 163 THR A O 1
ATOM 1253 N N . THR A 1 164 ? 7.979 18.962 22.480 1.00 39.69 164 THR A N 1
ATOM 1254 C CA . THR A 1 164 ? 9.192 19.544 23.049 1.00 39.69 164 THR A CA 1
ATOM 1255 C C . THR A 1 164 ? 8.880 21.003 23.369 1.00 39.69 164 THR A C 1
ATOM 1257 O O . THR A 1 164 ? 8.570 21.779 22.466 1.00 39.69 164 THR A O 1
ATOM 1260 N N . VAL A 1 165 ? 8.868 21.315 24.668 1.00 48.88 165 VAL A N 1
ATOM 1261 C CA . VAL A 1 165 ? 8.772 22.670 25.235 1.00 48.88 165 VAL A CA 1
ATOM 1262 C C . VAL A 1 165 ? 10.111 23.378 25.085 1.00 48.88 165 VAL A C 1
ATOM 1264 O O . VAL A 1 165 ? 11.143 22.693 25.272 1.00 48.88 165 VAL A O 1
#

Foldseek 3Di:
DPDPPPPPQADKDWDDKDKAQLDLVCLVVQLVVLLVVQPQFPPLVSVLSSLLSSLLSPLCSPFWCSVVGWIKIWIWMDSHLFKIKIKIFTQDPTPTDRDDDDCDDPCQPPDPSNVSVVSLVVQFPDWDWDADDPPDPGRTGIITMTMHTGDSVSGDDPPDDPPDD

Mean predicted aligned error: 10.61 Å

Secondary structure (DSSP, 8-state):
------------EEPPPEEEES-GGGHHHHHHHHHHHTTTS-HHHHHHHHHHHHHHHHHHHHHSGGGTT-EEEEEEEEEETTEEEEEEEEESS---------S-STTTTT-HHHHHHHHHHHH-SEEEEE---TTSSS-EEEEEEEEEE--GGGSPPP-------

Nearest PDB structures (foldseek):
  3dob-assembly2_B  TM=3.595E-01  e=8.542E+00  Caenorhabditis elegans
  5z8i-assembly1_A  TM=2.555E-01  e=6.761E+00  Saccharomyces cerevisiae S288C
  4qdc-assembly1_A  TM=2.095E-01  e=6.015E+00  Rhodococcus rhodochrous
  4qck-assembly1_A  TM=2.022E-01  e=5.047E+00  Mycobacterium tuberculosis H37Rv

Radius of gyration: 17.54 Å; Cα contacts (8 Å, |Δi|>4): 274; chains: 1; bounding box: 50×43×48 Å

Sequence (165 aa):
MPASSSHVLPAVRWWEPRLYPGEIAFSPRVRADARTALSGFPDRIAGDVELVVSELFANAVRYTASGDGGEVWVQLSMPDADLLRLDVADGGWTDTVPRIPALDGVDWLNSEGRRGLLLVEAVTLNWGYVDPYADRPYNLGLIVFAEFAVDPAQVPAPTSSPTTV